Protein AF-A0A959QQR1-F1 (afdb_monomer_lite)

Secondary structure (DSSP, 8-state):
-----------------------EEEETTEEEEEEEE-TTT-PEEEEPPHHHHHHHHHHTT-SSPPTTEEEEESS-GGGT--SSGGGEEEEEHHHHHHHHHHHHHHHHHGGGS---------SSSS--PEEPTTS-EEEE-TTS-EEEEP-

Sequence (151 aa):
MNKSFFFLLLPLVFLLAQANAQSTYSVGDTEYLFGDTYESTGLPKVKRSSANRQTFLESLGLDRVPDGYEVDHITPLFQGGTDSPWNMQLLTKEQHAQKTARERSSSRSFSSSSPIMPSYPSTSSTRIYQTGPRGGQYYINASGNKVYSRK

pLDDT: mean 74.68, std 20.58, range [35.72, 98.38]

Structure (mmCIF, N/CA/C/O backbone):
data_AF-A0A959QQR1-F1
#
_entry.id   AF-A0A959QQR1-F1
#
loop_
_atom_site.group_PDB
_atom_site.id
_atom_site.type_symbol
_atom_site.label_atom_id
_atom_site.label_alt_id
_atom_site.label_comp_id
_atom_site.label_asym_id
_atom_site.label_entity_id
_atom_site.label_seq_id
_atom_site.pdbx_PDB_ins_code
_atom_site.Cartn_x
_atom_site.Cartn_y
_atom_site.Cartn_z
_atom_site.occupancy
_atom_site.B_iso_or_equiv
_atom_site.auth_seq_id
_atom_site.auth_comp_id
_atom_site.auth_asym_id
_atom_site.auth_atom_id
_atom_site.pdbx_PDB_model_num
ATOM 1 N N . MET A 1 1 ? 23.998 -68.617 24.357 1.00 50.22 1 MET A N 1
ATOM 2 C CA . MET A 1 1 ? 25.195 -67.751 24.455 1.00 50.22 1 MET A CA 1
ATOM 3 C C . MET A 1 1 ? 25.828 -67.706 23.083 1.00 50.22 1 MET A C 1
ATOM 5 O O . MET A 1 1 ? 26.510 -68.641 22.695 1.00 50.22 1 MET A O 1
ATOM 9 N N . ASN A 1 2 ? 25.539 -66.649 22.335 1.00 43.12 2 ASN A N 1
ATOM 10 C CA . ASN A 1 2 ? 26.057 -66.418 20.997 1.00 43.12 2 ASN A CA 1
ATOM 11 C C . ASN A 1 2 ? 25.951 -64.908 20.794 1.00 43.12 2 ASN A C 1
ATOM 13 O O . ASN A 1 2 ? 24.866 -64.355 20.649 1.00 43.12 2 ASN A O 1
ATOM 17 N N . LYS A 1 3 ? 27.098 -64.248 20.948 1.00 48.81 3 LYS A N 1
ATOM 18 C CA . LYS A 1 3 ? 27.268 -62.813 20.762 1.00 48.81 3 LYS A CA 1
ATOM 19 C C . LYS A 1 3 ? 27.363 -62.553 19.262 1.00 48.81 3 LYS A C 1
ATOM 21 O O . LYS A 1 3 ? 28.233 -63.130 18.616 1.00 48.81 3 LYS A O 1
ATOM 26 N N . SER A 1 4 ? 26.548 -61.644 18.746 1.00 52.31 4 SER A N 1
ATOM 27 C CA . SER A 1 4 ? 26.774 -61.037 17.436 1.00 52.31 4 SER A CA 1
ATOM 28 C C . SER A 1 4 ? 26.773 -59.525 17.611 1.00 52.31 4 SER A C 1
ATOM 30 O O . SER A 1 4 ? 25.738 -58.902 17.822 1.00 52.31 4 SER A O 1
ATOM 32 N N . PHE A 1 5 ? 27.981 -58.966 17.590 1.00 52.75 5 PHE A N 1
ATOM 33 C CA . PHE A 1 5 ? 28.244 -57.550 17.370 1.00 52.75 5 PHE A CA 1
ATOM 34 C C . PHE A 1 5 ? 27.702 -57.166 15.988 1.00 52.75 5 PHE A C 1
ATOM 36 O O . PHE A 1 5 ? 28.112 -57.773 15.000 1.00 52.75 5 PHE A O 1
ATOM 43 N N . PHE A 1 6 ? 26.832 -56.158 15.909 1.00 51.16 6 PHE A N 1
ATOM 44 C CA . PHE A 1 6 ? 26.500 -55.504 14.644 1.00 51.16 6 PHE A CA 1
ATOM 45 C C . PHE A 1 6 ? 27.048 -54.076 14.659 1.00 51.16 6 PHE A C 1
ATOM 47 O O . PHE A 1 6 ? 26.773 -53.291 15.566 1.00 51.16 6 PHE A O 1
ATOM 54 N N . PHE A 1 7 ? 27.900 -53.805 13.676 1.00 48.62 7 PHE A N 1
ATOM 55 C CA . PHE A 1 7 ? 28.617 -52.558 13.452 1.00 48.62 7 PHE A CA 1
ATOM 56 C C . PHE A 1 7 ? 27.677 -51.419 13.017 1.00 48.62 7 PHE A C 1
ATOM 58 O O . PHE A 1 7 ? 26.716 -51.632 12.282 1.00 48.62 7 PHE A O 1
ATOM 65 N N . LEU A 1 8 ? 28.035 -50.208 13.453 1.00 54.00 8 LEU A N 1
ATOM 66 C CA . LEU A 1 8 ? 27.643 -48.895 12.927 1.00 54.00 8 LEU A CA 1
ATOM 67 C C . LEU A 1 8 ? 27.523 -48.854 11.395 1.00 54.00 8 LEU A C 1
ATOM 69 O O . LEU A 1 8 ? 28.479 -49.228 10.724 1.00 54.00 8 LEU A O 1
ATOM 73 N N . LEU A 1 9 ? 26.426 -48.275 10.884 1.00 48.28 9 LEU A N 1
ATOM 74 C CA . LEU A 1 9 ? 26.382 -47.367 9.721 1.00 48.28 9 LEU A CA 1
ATOM 75 C C . LEU A 1 9 ? 24.924 -47.007 9.378 1.00 48.28 9 LEU A C 1
ATOM 77 O O . LEU A 1 9 ? 24.214 -47.790 8.756 1.00 48.28 9 LEU A O 1
ATOM 81 N N . LEU A 1 10 ? 24.504 -45.779 9.684 1.00 52.06 10 LEU A N 1
ATOM 82 C CA . LEU A 1 10 ? 23.673 -45.052 8.726 1.00 52.06 10 LEU A CA 1
ATOM 83 C C . LEU A 1 10 ? 24.125 -43.584 8.697 1.00 52.06 10 LEU A C 1
ATOM 85 O O . LEU A 1 10 ? 23.910 -42.857 9.670 1.00 52.06 10 LEU A O 1
ATOM 89 N N . PRO A 1 11 ? 24.811 -43.151 7.629 1.00 52.75 11 PRO A N 1
ATOM 90 C CA . PRO A 1 11 ? 25.180 -41.763 7.451 1.00 52.75 11 PRO A CA 1
ATOM 91 C C . PRO A 1 11 ? 23.951 -40.957 7.008 1.00 52.75 11 PRO A C 1
ATOM 93 O O . PRO A 1 11 ? 23.152 -41.410 6.194 1.00 52.75 11 PRO A O 1
ATOM 96 N N . LEU A 1 12 ? 23.857 -39.726 7.508 1.00 53.62 12 LEU A N 1
ATOM 97 C CA . LEU A 1 12 ? 23.588 -38.556 6.672 1.00 53.62 12 LEU A CA 1
ATOM 98 C C . LEU A 1 12 ? 22.362 -38.635 5.728 1.00 53.62 12 LEU A C 1
ATOM 100 O O . LEU A 1 12 ? 22.509 -38.564 4.511 1.00 53.62 12 LEU A O 1
ATOM 104 N N . VAL A 1 13 ? 21.141 -38.648 6.269 1.00 54.16 13 VAL A N 1
ATOM 105 C CA . VAL A 1 13 ? 19.961 -38.156 5.523 1.00 54.16 13 VAL A CA 1
ATOM 106 C C . VAL A 1 13 ? 19.772 -36.680 5.867 1.00 54.16 13 VAL A C 1
ATOM 108 O O . VAL A 1 13 ? 18.847 -36.281 6.565 1.00 54.16 13 VAL A O 1
ATOM 111 N N . PHE A 1 14 ? 20.729 -35.863 5.434 1.00 55.22 14 PHE A N 1
ATOM 112 C CA . PHE A 1 14 ? 20.656 -34.406 5.511 1.00 55.22 14 PHE A CA 1
ATOM 113 C C . PHE A 1 14 ? 20.914 -33.853 4.116 1.00 55.22 14 PHE A C 1
ATOM 115 O O . PHE A 1 14 ? 21.947 -33.251 3.870 1.00 55.22 14 PHE A O 1
ATOM 122 N N . LEU A 1 15 ? 20.027 -34.124 3.160 1.00 54.03 15 LEU A N 1
ATOM 123 C CA . LEU A 1 15 ? 20.013 -33.406 1.889 1.00 54.03 15 LEU A CA 1
ATOM 124 C C . LEU A 1 15 ? 18.653 -33.587 1.208 1.00 54.03 15 LEU A C 1
ATOM 126 O O . LEU A 1 15 ? 18.129 -34.695 1.178 1.00 54.03 15 LEU A O 1
ATOM 130 N N . LEU A 1 16 ? 18.164 -32.496 0.606 1.00 51.66 16 LEU A N 1
ATOM 131 C CA . LEU A 1 16 ? 16.982 -32.372 -0.267 1.00 51.66 16 LEU A CA 1
ATOM 132 C C . LEU A 1 16 ? 15.683 -31.858 0.378 1.00 51.66 16 LEU A C 1
ATOM 134 O O . LEU A 1 16 ? 14.590 -32.252 -0.010 1.00 51.66 16 LEU A O 1
ATOM 138 N N . ALA A 1 17 ? 15.779 -30.837 1.231 1.00 54.00 17 ALA A N 1
ATOM 139 C CA . ALA A 1 17 ? 14.795 -29.756 1.163 1.00 54.00 17 ALA A CA 1
ATOM 140 C C . ALA A 1 17 ? 15.277 -28.749 0.103 1.00 54.00 17 ALA A C 1
ATOM 142 O O . ALA A 1 17 ? 15.862 -27.720 0.434 1.00 54.00 17 ALA A O 1
ATOM 143 N N . GLN A 1 18 ? 15.119 -29.069 -1.187 1.00 53.06 18 GLN A N 1
ATOM 144 C CA . GLN A 1 18 ? 15.283 -28.045 -2.220 1.00 53.06 18 GLN A CA 1
ATOM 145 C C . GLN A 1 18 ? 14.086 -27.098 -2.126 1.00 53.06 18 GLN A C 1
ATOM 147 O O . GLN A 1 18 ? 13.000 -27.383 -2.630 1.00 53.06 18 GLN A O 1
ATOM 152 N N . ALA A 1 19 ? 14.273 -25.986 -1.418 1.00 55.09 19 ALA A N 1
ATOM 153 C CA . ALA A 1 19 ? 13.347 -24.871 -1.457 1.00 55.09 19 ALA A CA 1
ATOM 154 C C . ALA A 1 19 ? 13.362 -24.300 -2.882 1.00 55.09 19 ALA A C 1
ATOM 156 O O . ALA A 1 19 ? 14.345 -23.696 -3.307 1.00 55.09 19 ALA A O 1
ATOM 157 N N . ASN A 1 20 ? 12.275 -24.508 -3.625 1.00 55.66 20 ASN A N 1
ATOM 158 C CA . ASN A 1 20 ? 12.021 -23.801 -4.875 1.00 55.66 20 ASN A CA 1
ATOM 159 C C . ASN A 1 20 ? 11.747 -22.329 -4.538 1.00 55.66 20 ASN A C 1
ATOM 161 O O . ASN A 1 20 ? 10.599 -21.922 -4.371 1.00 55.66 20 ASN A O 1
ATOM 165 N N . ALA A 1 21 ? 12.803 -21.537 -4.358 1.00 62.78 21 ALA A N 1
ATOM 166 C CA . ALA A 1 21 ? 12.670 -20.096 -4.239 1.00 62.78 21 ALA A CA 1
ATOM 167 C C . ALA A 1 21 ? 12.272 -19.544 -5.614 1.00 62.78 21 ALA A C 1
ATOM 169 O O . ALA A 1 21 ? 13.038 -19.659 -6.572 1.00 62.78 21 ALA A O 1
ATOM 170 N N . GLN A 1 22 ? 11.068 -18.971 -5.723 1.00 67.06 22 GLN A N 1
ATOM 171 C CA . GLN A 1 22 ? 10.687 -18.206 -6.911 1.00 67.06 22 GLN A CA 1
ATOM 172 C C . GLN A 1 22 ? 11.711 -17.081 -7.117 1.00 67.06 22 GLN A C 1
ATOM 174 O O . GLN A 1 22 ? 12.044 -16.364 -6.169 1.00 67.06 22 GLN A O 1
ATOM 179 N N . SER A 1 23 ? 12.233 -16.944 -8.337 1.00 84.38 23 SER A N 1
ATOM 180 C CA . SER A 1 23 ? 13.173 -15.875 -8.671 1.00 84.38 23 SER A CA 1
ATOM 181 C C . SER A 1 23 ? 12.473 -14.517 -8.629 1.00 84.38 23 SER A C 1
ATOM 183 O O . SER A 1 23 ? 11.294 -14.395 -8.962 1.00 84.38 23 SER A O 1
ATOM 185 N N . THR A 1 24 ? 13.195 -13.482 -8.205 1.00 86.62 24 THR A N 1
ATOM 186 C CA . THR A 1 24 ? 12.659 -12.124 -8.064 1.00 86.62 24 THR A CA 1
ATOM 187 C C . THR A 1 24 ? 13.569 -11.087 -8.708 1.00 86.62 24 THR A C 1
ATOM 189 O O . THR A 1 24 ? 14.737 -11.351 -8.996 1.00 86.62 24 THR A O 1
ATOM 192 N N . TYR A 1 25 ? 13.025 -9.899 -8.965 1.00 83.12 25 TYR A N 1
ATOM 193 C CA . TYR A 1 25 ? 13.789 -8.733 -9.404 1.00 83.12 25 TYR A CA 1
ATOM 194 C C . TYR A 1 25 ? 13.208 -7.453 -8.801 1.00 83.12 25 TYR A C 1
ATOM 196 O O . TYR A 1 25 ? 12.011 -7.381 -8.528 1.00 83.12 25 TYR A O 1
ATOM 204 N N . SER A 1 26 ? 14.040 -6.428 -8.622 1.00 82.88 26 SER A N 1
ATOM 205 C CA . SER A 1 26 ? 13.617 -5.160 -8.018 1.00 82.88 26 SER A CA 1
ATOM 206 C C . SER A 1 26 ? 13.569 -4.027 -9.038 1.00 82.88 26 SER A C 1
ATOM 208 O O . SER A 1 26 ? 14.462 -3.886 -9.878 1.00 82.88 26 SER A O 1
ATOM 210 N N . VAL A 1 27 ? 12.541 -3.184 -8.937 1.00 79.44 27 VAL A N 1
ATOM 211 C CA . VAL A 1 27 ? 12.439 -1.900 -9.643 1.00 79.44 27 VAL A CA 1
ATOM 212 C C . VAL A 1 27 ? 12.120 -0.829 -8.605 1.00 79.44 27 VAL A C 1
ATOM 214 O O . VAL A 1 27 ? 11.019 -0.799 -8.057 1.00 79.44 27 VAL A O 1
ATOM 217 N N . GLY A 1 28 ? 13.096 0.036 -8.316 1.00 85.94 28 GLY A N 1
ATOM 218 C CA . GLY A 1 28 ? 13.009 0.947 -7.172 1.00 85.94 28 GLY A CA 1
ATOM 219 C C . GLY A 1 28 ? 12.873 0.161 -5.866 1.00 85.94 28 GLY A C 1
ATOM 220 O O . GLY A 1 28 ? 13.602 -0.807 -5.656 1.00 85.94 28 GLY A O 1
ATOM 221 N N . ASP A 1 29 ? 11.897 0.540 -5.045 1.00 80.38 29 ASP A N 1
ATOM 222 C CA . ASP A 1 29 ? 11.639 -0.069 -3.731 1.00 80.38 29 ASP A CA 1
ATOM 223 C C . ASP A 1 29 ? 10.716 -1.299 -3.793 1.00 80.38 29 ASP A C 1
ATOM 225 O O . ASP A 1 29 ? 10.340 -1.849 -2.759 1.00 80.38 29 ASP A O 1
ATOM 229 N N . THR A 1 30 ? 10.288 -1.710 -4.992 1.00 86.81 30 THR A N 1
ATOM 230 C CA . THR A 1 30 ? 9.340 -2.818 -5.178 1.00 86.81 30 THR A CA 1
ATOM 231 C C . THR A 1 30 ? 10.036 -4.041 -5.758 1.00 86.81 30 THR A C 1
ATOM 233 O O . THR A 1 30 ? 10.706 -3.961 -6.792 1.00 86.81 30 THR A O 1
ATOM 236 N N . GLU A 1 31 ? 9.844 -5.181 -5.101 1.00 89.12 31 GLU A N 1
ATOM 237 C CA . GLU A 1 31 ? 10.304 -6.492 -5.552 1.00 89.12 31 GLU A CA 1
ATOM 238 C C . GLU A 1 31 ? 9.169 -7.222 -6.285 1.00 89.12 31 GLU A C 1
ATOM 240 O O . GLU A 1 31 ? 8.022 -7.232 -5.840 1.00 89.12 31 GLU A O 1
ATOM 245 N N . TYR A 1 32 ? 9.483 -7.852 -7.411 1.00 89.00 32 TYR A N 1
ATOM 246 C CA . TYR A 1 32 ? 8.536 -8.556 -8.270 1.00 89.00 32 TYR A CA 1
ATOM 247 C C . TYR A 1 32 ? 8.911 -10.029 -8.384 1.00 89.00 32 TYR A C 1
ATOM 249 O O . TYR A 1 32 ? 10.093 -10.377 -8.411 1.00 89.00 32 TYR A O 1
ATOM 257 N N . LEU A 1 33 ? 7.901 -10.889 -8.481 1.00 84.81 33 LEU A N 1
ATOM 258 C CA . LEU A 1 33 ? 8.047 -12.312 -8.767 1.00 84.81 33 LEU A CA 1
ATOM 259 C C . LEU A 1 33 ? 8.300 -12.484 -10.271 1.00 84.81 33 LEU A C 1
ATOM 261 O O . LEU A 1 33 ? 7.497 -12.060 -11.104 1.00 84.81 33 LEU A O 1
ATOM 265 N N . PHE A 1 34 ? 9.440 -13.064 -10.635 1.00 81.81 34 PHE A N 1
ATOM 266 C CA . PHE A 1 34 ? 9.828 -13.230 -12.030 1.00 81.81 34 PHE A CA 1
ATOM 267 C C . PHE A 1 34 ? 8.909 -14.238 -12.730 1.00 81.81 34 PHE A C 1
ATOM 269 O O . PHE A 1 34 ? 8.778 -15.375 -12.288 1.00 81.81 34 PHE A O 1
ATOM 276 N N . GLY A 1 35 ? 8.303 -13.826 -13.846 1.00 81.38 35 GLY A N 1
ATOM 277 C CA . GLY A 1 35 ? 7.408 -14.672 -14.642 1.00 81.38 35 GLY A CA 1
ATOM 278 C C . GLY A 1 35 ? 5.970 -14.774 -14.123 1.00 81.38 35 GLY A C 1
ATOM 279 O O . GLY A 1 35 ? 5.135 -15.331 -14.830 1.00 81.38 35 GLY A O 1
ATOM 280 N N . ASP A 1 36 ? 5.662 -14.197 -12.957 1.00 81.12 36 ASP A N 1
ATOM 281 C CA . ASP A 1 36 ? 4.310 -14.176 -12.394 1.00 81.12 36 ASP A CA 1
ATOM 282 C C . ASP A 1 36 ? 3.605 -12.846 -12.703 1.00 81.12 36 ASP A C 1
ATOM 284 O O . ASP A 1 36 ? 4.169 -11.762 -12.526 1.00 81.12 36 ASP A O 1
ATOM 288 N N . THR A 1 37 ? 2.330 -12.913 -13.089 1.00 85.62 37 THR A N 1
ATOM 289 C CA . THR A 1 37 ? 1.488 -11.739 -13.370 1.00 85.62 37 THR A CA 1
ATOM 290 C C . THR A 1 37 ? 0.124 -11.831 -12.689 1.00 85.62 37 THR A C 1
ATOM 292 O O . THR A 1 37 ? -0.336 -12.912 -12.327 1.00 85.62 37 THR A O 1
ATOM 295 N N . TYR A 1 38 ? -0.553 -10.697 -12.506 1.00 80.31 38 TYR A N 1
ATOM 296 C CA . TYR A 1 38 ? -1.953 -10.673 -12.082 1.00 80.31 38 TYR A CA 1
ATOM 297 C C . TYR A 1 38 ? -2.877 -10.975 -13.265 1.00 80.31 38 TYR A C 1
ATOM 299 O O . TYR A 1 38 ? -2.918 -10.196 -14.212 1.00 80.31 38 TYR A O 1
ATOM 307 N N . GLU A 1 39 ? -3.693 -12.027 -13.173 1.00 82.69 39 GLU A N 1
ATOM 308 C CA . GLU A 1 39 ? -4.665 -12.406 -14.219 1.00 82.69 39 GLU A CA 1
ATOM 309 C C . GLU A 1 39 ? -5.576 -11.248 -14.657 1.00 82.69 39 GLU A C 1
ATOM 311 O O . GLU A 1 39 ? -5.937 -11.122 -15.821 1.00 82.69 39 GLU A O 1
ATOM 316 N N . SER A 1 40 ? -5.933 -10.362 -13.723 1.00 76.19 40 SER A N 1
ATOM 317 C CA . SER A 1 40 ? -6.843 -9.245 -13.983 1.00 76.19 40 SER A CA 1
ATOM 318 C C . SER A 1 40 ? -6.252 -8.125 -14.839 1.00 76.19 40 SER A C 1
ATOM 320 O O . SER A 1 40 ? -7.007 -7.377 -15.448 1.00 76.19 40 SER A O 1
ATOM 322 N N . THR A 1 41 ? -4.931 -7.934 -14.820 1.00 76.50 41 THR A N 1
ATOM 323 C CA . THR A 1 41 ? -4.281 -6.753 -15.426 1.00 76.50 41 THR A CA 1
ATOM 324 C C . THR A 1 41 ? -3.069 -7.086 -16.289 1.00 76.50 41 THR A C 1
ATOM 326 O O . THR A 1 41 ? -2.573 -6.211 -16.994 1.00 76.50 41 THR A O 1
ATOM 329 N N . GLY A 1 42 ? -2.561 -8.319 -16.231 1.00 78.75 42 GLY A N 1
ATOM 330 C CA . GLY A 1 42 ? -1.314 -8.732 -16.876 1.00 78.75 42 GLY A CA 1
ATOM 331 C C . GLY A 1 42 ? -0.058 -8.088 -16.281 1.00 78.75 42 GLY A C 1
ATOM 332 O O . GLY A 1 42 ? 1.035 -8.290 -16.802 1.00 78.75 42 GLY A O 1
ATOM 333 N N . LEU A 1 43 ? -0.182 -7.300 -15.206 1.00 80.25 43 LEU A N 1
ATOM 334 C CA . LEU A 1 43 ? 0.958 -6.636 -14.576 1.00 80.25 43 LEU A CA 1
ATOM 335 C C . LEU A 1 43 ? 1.803 -7.633 -13.765 1.00 80.25 43 LEU A C 1
ATOM 337 O O . LEU A 1 43 ? 1.229 -8.560 -13.183 1.00 80.25 43 LEU A O 1
ATOM 341 N N . PRO A 1 44 ? 3.135 -7.437 -13.673 1.00 82.94 44 PRO A N 1
ATOM 342 C CA . PRO A 1 44 ? 4.007 -8.280 -12.861 1.00 82.94 44 PRO A CA 1
ATOM 343 C C . PRO A 1 44 ? 3.546 -8.350 -11.406 1.00 82.94 44 PRO A C 1
ATOM 345 O O . PRO A 1 44 ? 3.170 -7.342 -10.800 1.00 82.94 44 PRO A O 1
ATOM 348 N N . LYS A 1 45 ? 3.586 -9.549 -10.830 1.00 88.81 45 LYS A N 1
ATOM 349 C CA . LYS A 1 45 ? 3.133 -9.773 -9.464 1.00 88.81 45 LYS A CA 1
ATOM 350 C C . LYS A 1 45 ? 4.173 -9.261 -8.476 1.00 88.81 45 LYS A C 1
ATOM 352 O O . LYS A 1 45 ? 5.340 -9.637 -8.519 1.00 88.81 45 LYS A O 1
ATOM 357 N N . VAL A 1 46 ? 3.731 -8.404 -7.568 1.00 93.06 46 VAL A N 1
ATOM 358 C CA . VAL A 1 46 ? 4.587 -7.806 -6.541 1.00 93.06 46 VAL A CA 1
ATOM 359 C C . VAL A 1 46 ? 4.774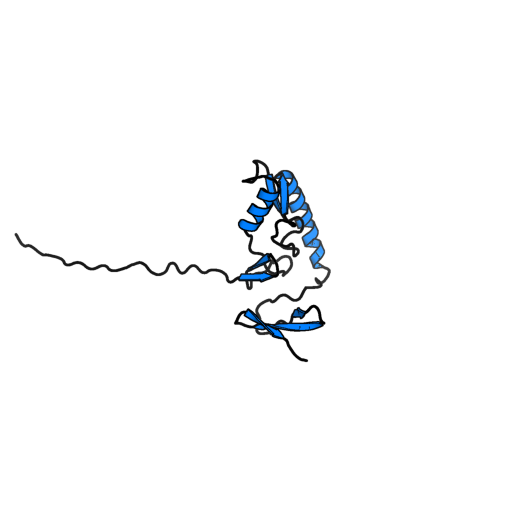 -8.790 -5.385 1.00 93.06 46 VAL A C 1
ATOM 361 O O . VAL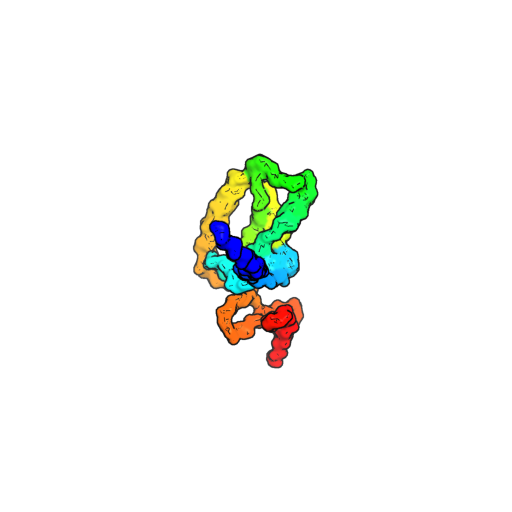 A 1 46 ? 3.800 -9.365 -4.888 1.00 93.06 46 VAL A O 1
ATOM 364 N N . LYS A 1 47 ? 6.017 -8.968 -4.934 1.00 94.56 47 LYS A N 1
ATOM 365 C CA . LYS A 1 47 ? 6.346 -9.682 -3.700 1.00 94.56 47 LYS A CA 1
ATOM 366 C C . LYS A 1 47 ? 6.210 -8.719 -2.525 1.00 94.56 47 LYS A C 1
ATOM 368 O O . LYS A 1 47 ? 6.854 -7.679 -2.491 1.00 94.56 47 LYS A O 1
ATOM 373 N N . ARG A 1 48 ? 5.367 -9.083 -1.557 1.00 95.88 48 ARG A N 1
ATOM 374 C CA . ARG A 1 48 ? 5.138 -8.272 -0.355 1.00 95.88 48 ARG A CA 1
ATOM 375 C C . ARG A 1 48 ? 6.325 -8.353 0.600 1.00 95.88 48 ARG A C 1
ATOM 377 O O . ARG A 1 48 ? 6.785 -9.447 0.927 1.00 95.88 48 ARG A O 1
ATOM 384 N N . SER A 1 49 ? 6.748 -7.203 1.099 1.00 96.00 49 SER A N 1
ATOM 385 C CA . SER A 1 49 ? 7.855 -7.027 2.025 1.00 96.00 49 SER A CA 1
ATOM 386 C C . SER A 1 49 ? 7.344 -6.776 3.441 1.00 96.00 49 SER A C 1
ATOM 388 O O . SER A 1 49 ? 6.704 -5.763 3.737 1.00 96.00 49 SER A O 1
ATOM 390 N N . SER A 1 50 ? 7.670 -7.687 4.362 1.00 96.25 50 SER A N 1
ATOM 391 C CA . SER A 1 50 ? 7.425 -7.470 5.792 1.00 96.25 50 SER A CA 1
ATOM 392 C C . SER A 1 50 ? 8.221 -6.282 6.336 1.00 96.25 50 SER A C 1
ATOM 394 O O . SER A 1 50 ? 7.744 -5.623 7.254 1.00 96.25 50 SER A O 1
ATOM 396 N N . ALA A 1 51 ? 9.386 -5.981 5.750 1.00 96.31 51 ALA A N 1
ATOM 397 C CA . ALA A 1 51 ? 10.204 -4.831 6.121 1.00 96.31 51 ALA A CA 1
ATOM 398 C C . ALA A 1 51 ? 9.512 -3.510 5.758 1.00 96.31 51 ALA A C 1
ATOM 400 O O . ALA A 1 51 ? 9.383 -2.647 6.616 1.00 96.31 51 ALA A O 1
ATOM 401 N N . ASN A 1 52 ? 8.959 -3.384 4.545 1.00 96.44 52 ASN A N 1
ATOM 402 C CA . ASN A 1 52 ? 8.244 -2.165 4.137 1.00 96.44 52 ASN A CA 1
ATOM 403 C C . ASN A 1 52 ? 6.978 -1.954 4.975 1.00 96.44 52 ASN A C 1
ATOM 405 O O . ASN A 1 52 ? 6.689 -0.835 5.397 1.00 96.44 52 ASN A O 1
ATOM 409 N N . ARG A 1 53 ? 6.264 -3.042 5.295 1.00 97.69 53 ARG A N 1
ATOM 410 C CA . ARG A 1 53 ? 5.148 -2.997 6.247 1.00 97.69 53 ARG A CA 1
ATOM 411 C C . ARG A 1 53 ? 5.599 -2.530 7.632 1.00 97.69 53 ARG A C 1
ATOM 413 O O . ARG A 1 53 ? 4.892 -1.743 8.251 1.00 97.69 53 ARG A O 1
ATOM 420 N N . GLN A 1 54 ? 6.740 -3.010 8.122 1.00 97.94 54 GLN A N 1
ATOM 421 C CA . GLN A 1 54 ? 7.266 -2.608 9.425 1.00 97.94 54 GLN A CA 1
ATOM 422 C C . GLN A 1 54 ? 7.667 -1.129 9.434 1.00 97.94 54 GLN A C 1
ATOM 424 O O . GLN A 1 54 ? 7.235 -0.398 10.315 1.00 97.94 54 GLN A O 1
ATOM 429 N N . THR A 1 55 ? 8.383 -0.659 8.411 1.00 97.75 55 THR A N 1
ATOM 430 C CA . THR A 1 55 ? 8.744 0.758 8.257 1.00 97.75 55 THR A CA 1
ATOM 431 C C . THR A 1 55 ? 7.511 1.663 8.198 1.00 97.75 55 THR A C 1
ATOM 433 O O . THR A 1 55 ? 7.512 2.747 8.779 1.00 97.75 55 THR A O 1
ATOM 436 N N . PHE A 1 56 ? 6.430 1.225 7.541 1.00 97.88 56 PHE A N 1
ATOM 437 C CA . PHE A 1 56 ? 5.156 1.948 7.567 1.00 97.88 56 PHE A CA 1
ATOM 438 C C . PHE A 1 56 ? 4.582 2.056 8.989 1.00 97.88 56 PHE A C 1
ATOM 440 O O . PHE A 1 56 ? 4.198 3.147 9.405 1.00 97.88 56 PHE A O 1
ATOM 447 N N . LEU A 1 57 ? 4.559 0.965 9.759 1.00 98.00 57 LEU A N 1
ATOM 448 C CA . LEU A 1 57 ? 4.067 0.982 11.143 1.00 98.00 57 LEU A CA 1
ATOM 449 C C . LEU A 1 57 ? 4.935 1.861 12.050 1.00 98.00 57 LEU A C 1
ATOM 451 O O . LEU A 1 57 ? 4.403 2.686 12.790 1.00 98.00 57 LEU A O 1
ATOM 455 N N . GLU A 1 58 ? 6.257 1.764 11.924 1.00 98.19 58 GLU A N 1
ATOM 456 C CA . GLU A 1 58 ? 7.210 2.597 12.664 1.00 98.19 58 GLU A CA 1
ATOM 457 C C . GLU A 1 58 ? 7.004 4.088 12.375 1.00 98.19 58 GLU A C 1
ATOM 459 O O . GLU A 1 58 ? 7.075 4.907 13.290 1.00 98.19 58 GLU A O 1
ATOM 464 N N . SER A 1 59 ? 6.657 4.446 11.131 1.00 97.19 59 SER A N 1
ATOM 465 C CA . SER A 1 59 ? 6.327 5.830 10.757 1.00 97.19 59 SER A CA 1
ATOM 466 C C . SER A 1 59 ? 5.085 6.379 11.475 1.00 97.19 59 SER A C 1
ATOM 468 O O . SER A 1 59 ? 4.946 7.592 11.625 1.00 97.19 59 SER A O 1
ATOM 470 N N . LEU A 1 60 ? 4.210 5.494 11.964 1.00 95.19 60 LEU A N 1
ATOM 471 C CA . LEU A 1 60 ? 3.042 5.821 12.787 1.00 95.19 60 LEU A CA 1
ATOM 472 C C . LEU A 1 60 ? 3.330 5.711 14.295 1.00 95.19 60 LEU A C 1
ATOM 474 O O . LEU A 1 60 ? 2.427 5.922 15.102 1.00 95.19 60 LEU A O 1
ATOM 478 N N . GLY A 1 61 ? 4.557 5.354 14.688 1.00 98.06 61 GLY A N 1
ATOM 479 C CA . GLY A 1 61 ? 4.908 5.053 16.077 1.00 98.06 61 GLY A CA 1
ATOM 480 C C . GLY A 1 61 ? 4.326 3.730 16.586 1.00 98.06 61 GLY A C 1
ATOM 481 O O . GLY A 1 61 ? 4.132 3.574 17.789 1.00 98.06 61 GLY A O 1
ATOM 482 N N . LEU A 1 62 ? 4.018 2.792 15.685 1.00 96.62 62 LEU A N 1
ATOM 483 C CA . LEU A 1 62 ? 3.432 1.492 15.999 1.00 96.62 62 LEU A CA 1
ATOM 484 C C . LEU A 1 62 ? 4.458 0.373 15.791 1.00 96.62 62 LEU A C 1
ATOM 486 O O . LEU A 1 62 ? 5.166 0.334 14.790 1.00 96.62 62 LEU A O 1
ATOM 490 N N . ASP A 1 63 ? 4.500 -0.582 16.713 1.00 96.94 63 ASP A N 1
ATOM 491 C CA . ASP A 1 63 ? 5.305 -1.804 16.602 1.00 96.94 63 ASP A CA 1
ATOM 492 C C . ASP A 1 63 ? 4.551 -2.932 15.878 1.00 96.94 63 ASP A C 1
ATOM 494 O O . ASP A 1 63 ? 5.156 -3.829 15.289 1.00 96.94 63 ASP A O 1
ATOM 498 N N . ARG A 1 64 ? 3.215 -2.876 15.896 1.00 97.06 64 ARG A N 1
ATOM 499 C CA . ARG A 1 64 ? 2.310 -3.825 15.247 1.00 97.06 64 ARG A CA 1
ATOM 500 C C . ARG A 1 64 ? 1.027 -3.150 14.776 1.00 97.06 64 ARG A C 1
ATOM 502 O O . ARG A 1 64 ? 0.683 -2.046 15.182 1.00 97.06 64 ARG A O 1
ATOM 509 N N . VAL A 1 65 ? 0.281 -3.860 13.936 1.00 97.81 65 VAL A N 1
ATOM 510 C CA . VAL A 1 65 ? -1.062 -3.437 13.522 1.00 97.81 65 VAL A CA 1
ATOM 511 C C . VAL A 1 65 ? -2.010 -3.528 14.726 1.00 97.81 65 VAL A C 1
ATOM 513 O O . VAL A 1 65 ? -2.074 -4.602 15.327 1.00 97.81 65 VAL A O 1
ATOM 516 N N . PRO A 1 66 ? -2.734 -2.453 15.086 1.00 97.75 66 PRO A N 1
ATOM 517 C CA . PRO A 1 66 ? -3.724 -2.492 16.157 1.00 97.75 66 PRO A CA 1
ATOM 518 C C . PRO A 1 66 ? -4.884 -3.445 15.849 1.00 97.75 66 PRO A C 1
ATOM 520 O O . PRO A 1 66 ? -5.244 -3.662 14.689 1.00 97.75 66 PRO A O 1
ATOM 523 N N . ASP A 1 67 ? -5.520 -3.975 16.892 1.00 97.94 67 ASP A N 1
ATOM 524 C CA . ASP A 1 67 ? -6.679 -4.851 16.729 1.00 97.94 67 ASP A CA 1
ATOM 525 C C . ASP A 1 67 ? -7.817 -4.130 15.993 1.00 97.94 67 ASP A C 1
ATOM 527 O O . ASP A 1 67 ? -8.153 -2.983 16.282 1.00 97.94 67 ASP A O 1
ATOM 531 N N . GLY A 1 68 ? -8.415 -4.812 15.014 1.00 97.50 68 GLY A N 1
ATOM 532 C CA . GLY A 1 68 ? -9.467 -4.243 14.163 1.00 97.50 68 GLY A CA 1
ATOM 533 C C . GLY A 1 68 ? -8.964 -3.454 12.949 1.00 97.50 68 GLY A C 1
ATOM 534 O O . GLY A 1 68 ? -9.791 -3.044 12.130 1.00 97.50 68 GLY A O 1
ATOM 535 N N . TYR A 1 69 ? -7.646 -3.308 12.785 1.00 98.38 69 TYR A N 1
ATOM 536 C CA . TYR A 1 69 ? -7.021 -2.638 11.645 1.00 98.38 69 TYR A CA 1
ATOM 537 C C . TYR A 1 69 ? -6.254 -3.603 10.738 1.00 98.38 69 TYR A C 1
ATOM 539 O O . TYR A 1 69 ? -5.892 -4.711 11.135 1.00 98.38 69 TYR A O 1
ATOM 547 N N . GLU A 1 70 ? -6.001 -3.159 9.509 1.00 98.00 70 GLU A N 1
ATOM 548 C CA . GLU A 1 70 ? -5.191 -3.828 8.496 1.00 98.00 70 GLU A CA 1
ATOM 549 C C . GLU A 1 70 ? -4.349 -2.795 7.734 1.00 98.00 70 GLU A C 1
ATOM 551 O O . GLU A 1 70 ? -4.760 -1.649 7.541 1.00 98.00 70 GLU A O 1
ATOM 556 N N . VAL A 1 71 ? -3.146 -3.203 7.317 1.00 97.88 71 VAL A N 1
ATOM 557 C CA . VAL A 1 71 ? -2.319 -2.408 6.398 1.00 97.88 71 VAL A CA 1
ATOM 558 C C . VAL A 1 71 ? -2.729 -2.762 4.983 1.00 97.88 71 VAL A C 1
ATOM 560 O O . VAL A 1 71 ? -2.735 -3.937 4.614 1.00 97.88 71 VAL A O 1
ATOM 563 N N . ASP A 1 72 ? -3.024 -1.742 4.195 1.00 97.62 72 ASP A N 1
ATOM 564 C CA . ASP A 1 72 ? -3.431 -1.870 2.807 1.00 97.62 72 ASP A CA 1
ATOM 565 C C . ASP A 1 72 ? -2.640 -0.917 1.920 1.00 97.62 72 ASP A C 1
ATOM 567 O O . ASP A 1 72 ? -2.049 0.047 2.404 1.00 97.62 72 ASP A O 1
ATOM 571 N N . HIS A 1 73 ? -2.642 -1.157 0.613 1.00 97.19 73 HIS A N 1
ATOM 572 C CA . HIS A 1 73 ? -2.000 -0.250 -0.334 1.00 97.19 73 HIS A CA 1
ATOM 573 C C . HIS A 1 73 ? -2.974 0.842 -0.792 1.00 97.19 73 HIS A C 1
ATOM 575 O O . HIS A 1 73 ? -4.134 0.553 -1.090 1.00 97.19 73 HIS A O 1
ATOM 581 N N . ILE A 1 74 ? -2.529 2.101 -0.867 1.00 92.00 74 ILE A N 1
ATOM 582 C CA . ILE A 1 74 ? -3.317 3.238 -1.379 1.00 92.00 74 ILE A CA 1
ATOM 583 C C . ILE A 1 74 ? -3.701 2.971 -2.831 1.00 92.00 74 ILE A C 1
ATOM 585 O O . ILE A 1 74 ? -4.886 2.870 -3.149 1.00 92.00 74 ILE A O 1
ATOM 589 N N . THR A 1 75 ? -2.694 2.769 -3.680 1.00 91.06 75 THR A N 1
ATOM 590 C CA . THR A 1 75 ? -2.864 2.214 -5.025 1.00 91.06 75 THR A CA 1
ATOM 591 C C . THR A 1 75 ? -2.673 0.699 -4.955 1.00 91.06 75 THR A C 1
ATOM 593 O O . THR A 1 75 ? -1.598 0.259 -4.534 1.00 91.06 75 THR A O 1
ATOM 596 N N . PRO A 1 76 ? -3.653 -0.123 -5.366 1.00 93.75 76 PRO A N 1
ATOM 597 C CA . PRO A 1 76 ? -3.536 -1.577 -5.305 1.00 93.75 76 PRO A CA 1
ATOM 598 C C . PRO A 1 76 ? -2.352 -2.114 -6.104 1.00 93.75 76 PRO A C 1
ATOM 600 O O . PRO A 1 76 ? -2.105 -1.692 -7.235 1.00 93.75 76 PRO A O 1
ATOM 603 N N . LEU A 1 77 ? -1.676 -3.131 -5.565 1.00 92.62 77 LEU A N 1
ATOM 604 C CA . LEU A 1 77 ? -0.533 -3.764 -6.236 1.00 92.62 77 LEU A CA 1
ATOM 605 C C . LEU A 1 77 ? -0.897 -4.316 -7.624 1.00 92.62 77 LEU A C 1
ATOM 607 O O . LEU A 1 77 ? -0.121 -4.196 -8.566 1.00 92.62 77 LEU A O 1
ATOM 611 N N . PHE A 1 78 ? -2.102 -4.877 -7.783 1.00 86.19 78 PHE A N 1
ATOM 612 C CA . PHE A 1 78 ? -2.554 -5.409 -9.073 1.00 86.19 78 PHE A CA 1
ATOM 613 C C . PHE A 1 78 ? -2.856 -4.323 -10.114 1.00 86.19 78 PHE A C 1
ATOM 615 O O . PHE A 1 78 ? -2.984 -4.643 -11.292 1.00 86.19 78 PHE A O 1
ATOM 622 N N . GLN A 1 79 ? -2.957 -3.057 -9.700 1.00 84.12 79 GLN A N 1
ATOM 623 C CA . GLN A 1 79 ? -3.105 -1.892 -10.578 1.00 84.12 79 GLN A CA 1
ATOM 624 C C . GLN A 1 79 ? -1.767 -1.168 -10.810 1.00 84.12 79 GLN A C 1
ATOM 626 O O . GLN A 1 79 ? -1.752 -0.082 -11.379 1.00 84.12 79 GLN A O 1
ATOM 631 N N . GLY A 1 80 ? -0.646 -1.761 -10.383 1.00 84.44 80 GLY A N 1
ATOM 632 C CA . GLY A 1 80 ? 0.690 -1.178 -10.533 1.00 84.44 80 GLY A CA 1
ATOM 633 C C . GLY A 1 80 ? 1.133 -0.307 -9.358 1.00 84.44 80 GLY A C 1
ATOM 634 O O . GLY A 1 80 ? 2.132 0.398 -9.476 1.00 84.44 80 GLY A O 1
ATOM 635 N N . GLY A 1 81 ? 0.420 -0.350 -8.229 1.00 89.81 81 GLY A N 1
ATOM 636 C CA . GLY A 1 81 ? 0.901 0.238 -6.984 1.00 89.81 81 GLY A CA 1
ATOM 637 C C . GLY A 1 81 ? 2.199 -0.418 -6.506 1.00 89.81 81 GLY A C 1
ATOM 638 O O . GLY A 1 81 ? 2.409 -1.618 -6.689 1.00 89.81 81 GLY A O 1
ATOM 639 N N . THR A 1 82 ? 3.065 0.373 -5.878 1.00 92.19 82 THR A N 1
ATOM 640 C CA . THR A 1 82 ? 4.334 -0.089 -5.304 1.00 92.19 82 THR A CA 1
ATOM 641 C C . THR A 1 82 ? 4.120 -0.724 -3.935 1.00 92.19 82 THR A C 1
ATOM 643 O O . THR A 1 82 ? 3.202 -0.356 -3.197 1.00 92.19 82 THR A O 1
ATOM 646 N N . ASP A 1 83 ? 4.996 -1.6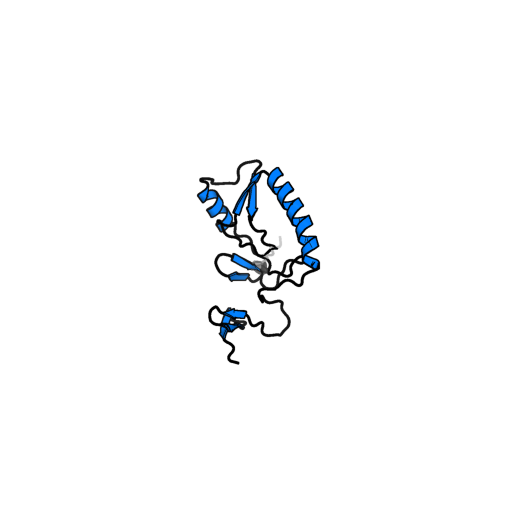49 -3.551 1.00 95.75 83 ASP A N 1
ATOM 647 C CA . ASP A 1 83 ? 5.024 -2.167 -2.181 1.00 95.75 83 ASP A CA 1
ATOM 648 C C . ASP A 1 83 ? 5.956 -1.323 -1.313 1.00 95.75 83 ASP A C 1
ATOM 650 O O . ASP A 1 83 ? 6.998 -1.787 -0.874 1.00 95.75 83 ASP A O 1
ATOM 654 N N . SER A 1 84 ? 5.612 -0.055 -1.103 1.00 94.38 84 SER A N 1
ATOM 655 C CA . SER A 1 84 ? 6.449 0.904 -0.373 1.00 94.38 84 SER A CA 1
ATOM 656 C C . SER A 1 84 ? 5.671 1.558 0.769 1.00 94.38 84 SER A C 1
ATOM 658 O O . SER A 1 84 ? 4.463 1.743 0.619 1.00 94.38 84 SER A O 1
ATOM 660 N N . PRO A 1 85 ? 6.328 1.990 1.868 1.00 94.88 85 P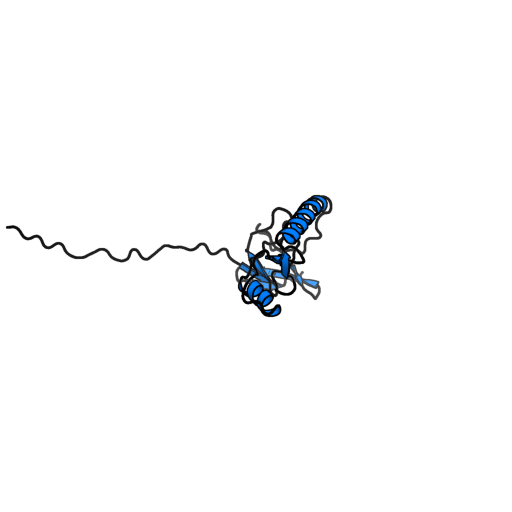RO A N 1
ATOM 661 C CA . PRO A 1 85 ? 5.635 2.594 3.011 1.00 94.88 85 PRO A CA 1
ATOM 662 C C . PRO A 1 85 ? 4.743 3.787 2.641 1.00 94.88 85 PRO A C 1
ATOM 664 O O . PRO A 1 85 ? 3.658 3.943 3.185 1.00 94.88 85 PRO A O 1
ATOM 667 N N . TRP A 1 86 ? 5.158 4.600 1.665 1.00 93.19 86 TRP A N 1
ATOM 668 C CA . TRP A 1 86 ? 4.391 5.759 1.190 1.00 93.19 86 TRP A CA 1
ATOM 669 C C . TRP A 1 86 ? 3.129 5.391 0.395 1.00 93.19 86 TRP A 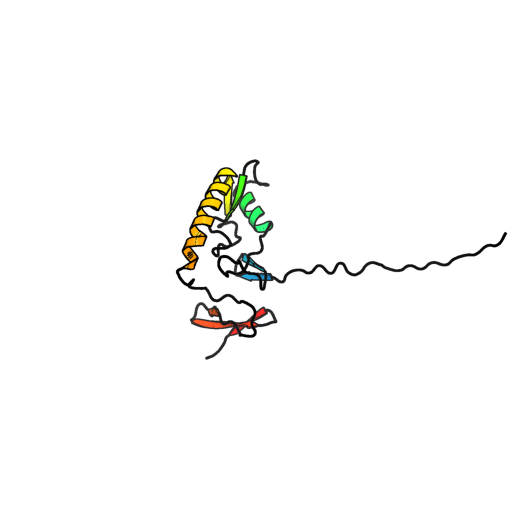C 1
ATOM 671 O O . TRP A 1 86 ? 2.235 6.220 0.258 1.00 93.19 86 TRP A O 1
ATOM 681 N N . ASN A 1 87 ? 3.050 4.166 -0.134 1.00 95.50 87 ASN A N 1
ATOM 682 C CA . ASN A 1 87 ? 1.854 3.625 -0.781 1.00 95.50 87 ASN A CA 1
ATOM 683 C C . ASN A 1 87 ? 1.069 2.715 0.176 1.00 95.50 87 ASN A C 1
ATOM 685 O O . ASN A 1 87 ? 0.185 1.996 -0.274 1.00 95.50 87 ASN A O 1
ATOM 689 N N . MET A 1 88 ? 1.380 2.705 1.474 1.00 97.44 88 MET A N 1
ATOM 690 C CA . MET A 1 88 ? 0.629 1.968 2.487 1.00 97.44 88 MET A CA 1
ATOM 691 C C . MET A 1 88 ? -0.281 2.908 3.282 1.00 97.44 88 MET A C 1
ATOM 693 O O . MET A 1 88 ? -0.018 4.099 3.431 1.00 97.44 88 MET A O 1
ATOM 697 N N . GLN A 1 89 ? -1.375 2.359 3.788 1.00 98.12 89 GLN A N 1
ATOM 698 C CA . GLN A 1 89 ? -2.330 3.028 4.660 1.00 98.12 89 GLN A CA 1
ATOM 699 C C . GLN A 1 89 ? -2.844 2.045 5.710 1.00 98.12 89 GLN A C 1
ATOM 701 O O . GLN A 1 89 ? -2.923 0.840 5.467 1.00 98.12 89 GLN A O 1
ATOM 706 N N . LEU A 1 90 ? -3.209 2.567 6.879 1.00 98.00 90 LEU A N 1
ATOM 707 C CA . LEU A 1 90 ? -3.817 1.797 7.955 1.00 98.00 90 LEU A CA 1
ATOM 708 C C . LEU A 1 90 ? -5.329 2.023 7.906 1.00 98.00 90 LEU A C 1
ATOM 710 O O . LEU A 1 90 ? -5.788 3.156 8.039 1.00 98.00 90 LEU A O 1
ATOM 714 N N . LEU A 1 91 ? -6.094 0.956 7.707 1.00 96.44 91 LEU A N 1
ATOM 715 C CA . LEU A 1 91 ? -7.553 0.994 7.602 1.00 96.44 91 LEU A CA 1
ATOM 716 C C . LEU A 1 91 ? -8.178 0.110 8.670 1.00 96.44 91 LEU A C 1
ATOM 718 O O . LEU A 1 91 ? -7.584 -0.888 9.070 1.00 96.44 91 LEU A O 1
ATOM 722 N N . THR A 1 92 ? -9.399 0.422 9.101 1.00 97.00 92 THR A N 1
ATOM 723 C CA . THR A 1 92 ? -10.202 -0.584 9.806 1.00 97.00 92 THR A CA 1
ATOM 724 C C . THR A 1 92 ? -10.549 -1.720 8.844 1.00 97.00 92 THR A C 1
ATOM 726 O O . THR A 1 92 ? -10.647 -1.518 7.630 1.00 97.00 92 THR A O 1
ATOM 729 N N . LYS A 1 93 ? -10.807 -2.919 9.371 1.00 97.44 93 LYS A N 1
ATOM 730 C CA . LYS A 1 93 ? -11.265 -4.062 8.558 1.00 97.44 93 LYS A CA 1
ATOM 731 C C . LYS A 1 93 ? -12.501 -3.734 7.714 1.00 97.44 93 LYS A C 1
ATOM 733 O O . LYS A 1 93 ? -12.621 -4.176 6.575 1.00 97.44 93 LYS A O 1
ATOM 738 N N . GLU A 1 94 ? -13.411 -2.923 8.250 1.00 96.44 94 GLU A N 1
ATOM 739 C CA . GLU A 1 94 ? -14.597 -2.474 7.519 1.00 96.44 94 GLU A CA 1
ATOM 740 C C . GLU A 1 94 ? -14.231 -1.553 6.345 1.00 96.44 94 GLU A C 1
ATOM 742 O O . GLU A 1 94 ? -14.690 -1.767 5.221 1.00 96.44 94 GLU A O 1
ATOM 747 N N . GLN A 1 95 ? -13.362 -0.564 6.571 1.00 96.25 95 GLN A N 1
ATOM 748 C CA . GLN A 1 95 ? -12.880 0.330 5.515 1.00 96.25 95 GLN A CA 1
ATOM 749 C C . GLN A 1 95 ? -12.139 -0.442 4.417 1.00 96.25 95 GLN A C 1
ATOM 751 O O . GLN A 1 95 ? -12.340 -0.172 3.228 1.00 96.25 95 GLN A O 1
ATOM 756 N N . HIS A 1 96 ? -11.324 -1.427 4.802 1.00 97.38 96 HIS A N 1
ATOM 757 C CA . HIS A 1 96 ? -10.626 -2.313 3.871 1.00 97.38 96 HIS A CA 1
ATOM 758 C C . HIS A 1 96 ? -11.597 -3.132 3.015 1.00 97.38 96 HIS A C 1
ATOM 760 O O . HIS A 1 96 ? -11.466 -3.176 1.788 1.00 97.38 96 HIS A O 1
ATOM 766 N N . ALA A 1 97 ? -12.637 -3.702 3.631 1.00 94.50 97 ALA A N 1
ATOM 767 C CA . ALA A 1 97 ? -13.677 -4.442 2.922 1.00 94.50 97 ALA A CA 1
ATOM 768 C C . ALA A 1 97 ? -14.432 -3.554 1.918 1.00 94.50 97 ALA A C 1
ATOM 770 O O . ALA A 1 97 ? -14.638 -3.949 0.765 1.00 94.50 97 ALA A O 1
ATOM 771 N N . GLN A 1 98 ? -14.789 -2.329 2.315 1.00 93.50 98 GLN A N 1
ATOM 772 C CA . GLN A 1 98 ? -15.433 -1.358 1.428 1.00 93.50 98 GLN A CA 1
ATOM 773 C C . GLN A 1 98 ? -14.523 -0.963 0.255 1.00 93.50 98 GLN A C 1
ATOM 775 O O . GLN A 1 98 ? -14.984 -0.892 -0.887 1.00 93.50 98 GLN A O 1
ATOM 780 N N . LYS A 1 99 ? -13.227 -0.735 0.503 1.00 92.62 99 LYS A N 1
ATOM 781 C CA . LYS A 1 99 ? -12.237 -0.442 -0.548 1.00 92.62 99 LYS A CA 1
ATOM 782 C C . LYS A 1 99 ? -12.098 -1.607 -1.525 1.00 92.62 99 LYS A C 1
ATOM 784 O O . LYS A 1 99 ? -12.261 -1.412 -2.728 1.00 92.62 99 LYS A O 1
ATOM 789 N N . THR A 1 100 ? -11.931 -2.819 -1.007 1.00 91.75 100 THR A N 1
ATOM 790 C CA . THR A 1 100 ? -11.857 -4.049 -1.806 1.00 91.75 100 THR A CA 1
ATOM 791 C C . THR A 1 100 ? -13.095 -4.223 -2.695 1.00 91.75 100 THR A C 1
ATOM 793 O O . THR A 1 100 ? -12.979 -4.613 -3.859 1.00 91.75 100 THR A O 1
ATOM 796 N N . ALA A 1 101 ? -14.295 -3.914 -2.188 1.00 89.31 101 ALA A N 1
ATOM 797 C CA . ALA A 1 101 ? -15.525 -3.978 -2.978 1.00 89.31 101 ALA A CA 1
ATOM 798 C C . ALA A 1 101 ? -15.521 -2.981 -4.157 1.00 89.31 101 ALA A C 1
ATOM 800 O O . ALA A 1 101 ? -15.863 -3.365 -5.278 1.00 89.31 101 ALA A O 1
ATOM 801 N N . ARG A 1 102 ? -15.076 -1.734 -3.929 1.00 85.75 102 ARG A N 1
ATOM 802 C CA . ARG A 1 102 ? -14.944 -0.693 -4.973 1.00 85.75 102 ARG A CA 1
ATOM 803 C C . ARG A 1 102 ? -13.887 -1.033 -6.028 1.00 85.75 102 ARG A C 1
ATOM 805 O O . ARG A 1 102 ? -14.050 -0.731 -7.210 1.00 85.75 102 ARG A O 1
ATOM 812 N N . GLU A 1 103 ? -12.801 -1.675 -5.625 1.00 85.56 103 GLU A N 1
ATOM 813 C CA . GLU A 1 103 ? -11.727 -2.070 -6.542 1.00 85.56 103 GLU A CA 1
ATOM 814 C C . GLU A 1 103 ? -12.135 -3.234 -7.442 1.00 85.56 103 GLU A C 1
ATOM 816 O O . GLU A 1 103 ? -11.831 -3.228 -8.636 1.00 85.56 103 GLU A O 1
ATOM 821 N N . ARG A 1 104 ? -12.888 -4.199 -6.900 1.00 82.38 104 ARG A N 1
ATOM 822 C CA . ARG A 1 104 ? -13.438 -5.322 -7.673 1.00 82.38 104 ARG A CA 1
ATOM 823 C C . ARG A 1 104 ? -14.470 -4.891 -8.710 1.00 82.38 104 ARG A C 1
ATOM 825 O O . ARG A 1 104 ? -14.584 -5.546 -9.743 1.00 82.38 104 ARG A O 1
ATOM 832 N N . SER A 1 105 ? -15.250 -3.841 -8.452 1.00 73.50 105 SER A N 1
ATOM 833 C CA . SER A 1 105 ? -16.165 -3.305 -9.466 1.00 73.50 105 SER A CA 1
ATOM 834 C C . SER A 1 105 ? -15.407 -2.542 -10.553 1.00 73.50 105 SER A C 1
ATOM 836 O O . SER A 1 105 ? -15.725 -2.692 -11.729 1.00 73.50 105 SER A O 1
ATOM 838 N N . SER A 1 106 ? -14.367 -1.795 -10.178 1.00 65.06 106 SER A N 1
ATOM 839 C CA . SER A 1 106 ? -13.569 -0.989 -11.110 1.00 65.06 106 SER A CA 1
ATOM 840 C C . SER A 1 106 ? -12.685 -1.831 -12.035 1.00 65.06 106 SER A C 1
ATOM 842 O O . SER A 1 106 ? -12.524 -1.491 -13.205 1.00 65.06 106 SER A O 1
ATOM 844 N N . SER A 1 107 ? -12.151 -2.961 -11.557 1.00 59.62 107 SER A N 1
ATOM 845 C CA . SER A 1 107 ? -11.325 -3.863 -12.377 1.00 59.62 107 SER A CA 1
ATOM 846 C C . SER A 1 107 ? -12.092 -4.518 -13.532 1.00 59.62 107 SER A C 1
ATOM 848 O O . SER A 1 107 ? -11.487 -4.860 -14.543 1.00 59.62 107 SER A O 1
ATOM 850 N N . ARG A 1 108 ? -13.424 -4.638 -13.436 1.00 55.28 108 ARG A N 1
ATOM 851 C CA . ARG A 1 108 ? -14.272 -5.164 -14.523 1.00 55.28 108 ARG A CA 1
ATOM 852 C C . ARG A 1 108 ? -14.390 -4.201 -15.706 1.00 55.28 108 ARG A C 1
ATOM 854 O O . ARG A 1 108 ? -14.532 -4.652 -16.837 1.00 55.28 108 ARG A O 1
ATOM 861 N N . SER A 1 109 ? -14.291 -2.894 -15.464 1.00 45.09 109 SER A N 1
ATOM 862 C CA . SER A 1 109 ? -14.420 -1.862 -16.503 1.00 45.09 109 SER A CA 1
ATOM 863 C C . SER A 1 109 ? -13.133 -1.635 -17.303 1.00 45.09 109 SER A C 1
ATOM 865 O O . SER A 1 109 ? -13.171 -1.022 -18.365 1.00 45.09 109 SER A O 1
ATOM 867 N N . PHE A 1 110 ? -11.988 -2.133 -16.829 1.00 47.03 110 PHE A N 1
ATOM 868 C CA . PHE A 1 110 ? -10.699 -1.977 -17.514 1.00 47.03 110 PHE A CA 1
ATOM 869 C C . PHE A 1 110 ? -10.493 -2.986 -18.660 1.00 47.03 110 PHE A C 1
ATOM 871 O O . PHE A 1 110 ? -9.516 -2.898 -19.395 1.00 47.03 110 PHE A O 1
ATOM 878 N N . SER A 1 111 ? -11.422 -3.933 -18.847 1.00 45.06 111 SER A N 1
ATOM 879 C CA . SER A 1 111 ? -11.338 -4.958 -19.898 1.00 45.06 111 SER A CA 1
ATOM 880 C C . SER A 1 111 ? -11.646 -4.436 -21.314 1.00 45.06 111 SER A C 1
ATOM 882 O O . SER A 1 111 ? -11.437 -5.176 -22.272 1.00 45.06 111 SER A O 1
ATOM 884 N N . SER A 1 112 ? -12.151 -3.205 -21.476 1.00 37.34 112 SER A N 1
ATOM 885 C CA . SER A 1 112 ? -12.586 -2.652 -22.776 1.00 37.34 112 SER A CA 1
ATOM 886 C C . SER A 1 112 ? -11.674 -1.574 -23.369 1.00 37.34 112 SER A C 1
ATOM 888 O O . SER A 1 112 ? -11.899 -1.143 -24.496 1.00 37.34 112 SER A O 1
ATOM 890 N N . SER A 1 113 ? -10.632 -1.161 -22.652 1.00 37.94 113 SER A N 1
ATOM 891 C CA . SER A 1 113 ? -9.613 -0.245 -23.163 1.00 37.94 113 SER A CA 1
ATOM 892 C C . SER A 1 113 ? -8.284 -0.958 -23.032 1.00 37.94 113 SER A C 1
ATOM 894 O O . SER A 1 113 ? -7.833 -1.178 -21.911 1.00 37.94 113 SER A O 1
ATOM 896 N N . SER A 1 114 ? -7.686 -1.366 -24.157 1.00 37.31 114 SER A N 1
ATOM 897 C CA . SER A 1 114 ? -6.353 -1.970 -24.177 1.00 37.31 114 SER A CA 1
ATOM 898 C C . SER A 1 114 ? -5.438 -1.195 -23.225 1.00 37.31 114 SER A C 1
ATOM 900 O O . SER A 1 114 ? -5.256 0.010 -23.433 1.00 37.31 114 SER A O 1
ATOM 902 N N . PRO A 1 115 ? -4.912 -1.827 -22.160 1.00 39.28 115 PRO A N 1
ATOM 903 C CA . PRO A 1 115 ? -4.032 -1.135 -21.244 1.00 39.28 115 PRO A CA 1
ATOM 904 C C . PRO A 1 115 ? -2.861 -0.604 -22.066 1.00 39.28 115 PRO A C 1
ATOM 906 O O . PRO A 1 115 ? -2.225 -1.357 -22.806 1.00 39.28 115 PRO A O 1
ATOM 909 N N . ILE A 1 116 ? -2.580 0.695 -21.947 1.00 35.72 116 ILE A N 1
ATOM 910 C CA . ILE A 1 116 ? -1.279 1.248 -22.318 1.00 35.72 116 ILE A CA 1
ATOM 911 C C . ILE A 1 116 ? -0.292 0.566 -21.367 1.00 35.72 116 ILE A C 1
ATOM 913 O O . ILE A 1 116 ? -0.041 1.054 -20.270 1.00 35.72 116 ILE A O 1
ATOM 917 N N . MET A 1 117 ? 0.158 -0.639 -21.724 1.00 37.25 117 MET A N 1
ATOM 918 C CA . MET A 1 117 ? 1.081 -1.413 -20.911 1.00 37.25 117 MET A CA 1
ATOM 919 C C . MET A 1 117 ? 2.423 -0.681 -20.902 1.00 37.25 117 MET A C 1
ATOM 921 O O . MET A 1 117 ? 3.027 -0.500 -21.964 1.00 37.25 117 MET A O 1
ATOM 925 N N . PRO A 1 118 ? 2.962 -0.313 -19.731 1.00 39.91 118 PRO A N 1
ATOM 926 C CA . PRO A 1 118 ? 4.400 -0.194 -19.591 1.00 39.91 118 PRO A CA 1
ATOM 927 C C . PRO A 1 118 ? 4.973 -1.584 -19.897 1.00 39.91 118 PRO A C 1
ATOM 929 O O . PRO A 1 118 ? 4.626 -2.555 -19.229 1.00 39.91 118 PRO A O 1
ATOM 932 N N . SER A 1 119 ? 5.774 -1.696 -20.957 1.00 35.78 119 SER A N 1
ATOM 933 C CA . SER A 1 119 ? 6.358 -2.958 -21.427 1.00 35.78 119 SER A CA 1
ATOM 934 C C . SER A 1 119 ? 7.165 -3.646 -20.315 1.00 35.78 119 SER A C 1
ATOM 936 O O . SER A 1 119 ? 8.340 -3.331 -20.126 1.00 35.78 119 SER A O 1
ATOM 938 N N . TYR A 1 120 ? 6.558 -4.607 -19.614 1.00 35.72 120 TYR A N 1
ATOM 939 C CA . TYR A 1 120 ? 7.221 -5.506 -18.666 1.00 35.72 120 TYR A CA 1
ATOM 940 C C . TYR A 1 120 ? 6.971 -6.974 -19.051 1.00 35.72 120 TYR A C 1
ATOM 942 O O . TYR A 1 120 ? 5.916 -7.287 -19.602 1.00 35.72 120 TYR A O 1
ATOM 950 N N . PRO A 1 121 ? 7.960 -7.867 -18.857 1.00 44.03 121 PRO A N 1
ATOM 951 C CA . PRO A 1 121 ? 8.119 -9.018 -19.730 1.00 44.03 121 PRO A CA 1
ATOM 952 C C . PRO A 1 121 ? 7.382 -10.281 -19.268 1.00 44.03 121 PRO A C 1
ATOM 954 O O . PRO A 1 121 ? 7.610 -10.763 -18.164 1.00 44.03 121 PRO A O 1
ATOM 957 N N . SER A 1 122 ? 6.586 -10.854 -20.179 1.00 37.03 122 SER A N 1
ATOM 958 C CA . SER A 1 122 ? 6.087 -12.236 -20.155 1.00 37.03 122 SER A CA 1
ATOM 959 C C . SER A 1 122 ? 6.978 -13.132 -21.029 1.00 37.03 122 SER A C 1
ATOM 961 O O . SER A 1 122 ? 7.450 -12.735 -22.098 1.00 37.03 122 SER A O 1
ATOM 963 N N . THR A 1 123 ? 7.262 -14.336 -20.544 1.00 38.53 123 THR A N 1
ATOM 964 C CA . THR A 1 123 ? 8.233 -15.283 -21.096 1.00 38.53 123 THR A CA 1
ATOM 965 C C . THR A 1 123 ? 7.734 -15.905 -22.400 1.00 38.53 123 THR A C 1
ATOM 967 O O . THR A 1 123 ? 6.887 -16.791 -22.390 1.00 38.53 123 THR A O 1
ATOM 970 N N . SER A 1 124 ? 8.284 -15.486 -23.540 1.00 40.56 124 SER A N 1
ATOM 971 C CA . SER A 1 124 ? 8.161 -16.200 -24.823 1.00 40.56 124 SER A CA 1
ATOM 972 C C . SER A 1 124 ? 9.275 -15.776 -25.778 1.00 40.56 124 SER A C 1
ATOM 974 O O . SER A 1 124 ? 9.022 -14.952 -26.642 1.00 40.56 124 SER A O 1
ATOM 976 N N . SER A 1 125 ? 10.508 -16.277 -25.590 1.00 44.38 125 SER A N 1
ATOM 977 C CA . SER A 1 125 ? 11.681 -16.241 -26.507 1.00 44.38 125 SER A CA 1
ATOM 978 C C . SER A 1 125 ? 11.982 -14.949 -27.308 1.00 44.38 125 SER A C 1
ATOM 980 O O . SER A 1 125 ? 12.823 -14.937 -28.208 1.00 44.38 125 SER A O 1
ATOM 982 N N . THR A 1 126 ? 11.335 -13.848 -26.957 1.00 48.75 126 THR A N 1
ATOM 983 C CA . THR A 1 126 ? 11.339 -12.559 -27.632 1.00 48.75 126 THR A CA 1
ATOM 984 C C . THR A 1 126 ? 12.038 -11.629 -26.668 1.00 48.75 126 THR A C 1
ATOM 986 O O . THR A 1 126 ? 11.628 -11.502 -25.516 1.00 48.75 126 THR A O 1
ATOM 989 N N . ARG A 1 127 ? 13.145 -11.020 -27.091 1.00 59.47 127 ARG A N 1
ATOM 990 C CA . ARG A 1 127 ? 13.810 -9.993 -26.284 1.00 59.47 127 ARG A CA 1
ATOM 991 C C . ARG A 1 127 ? 12.802 -8.867 -26.053 1.00 59.47 127 ARG A C 1
ATOM 993 O O . ARG A 1 127 ? 12.362 -8.241 -27.011 1.00 59.47 127 ARG A O 1
ATOM 1000 N N . ILE A 1 128 ? 12.402 -8.656 -24.801 1.00 57.53 128 ILE A N 1
ATOM 1001 C CA . ILE A 1 128 ? 11.441 -7.612 -24.442 1.00 57.53 128 ILE A CA 1
ATOM 1002 C C . ILE A 1 128 ? 12.216 -6.331 -24.175 1.00 57.53 128 ILE A C 1
ATOM 1004 O O . ILE A 1 128 ? 13.006 -6.239 -23.234 1.00 57.53 128 ILE A O 1
ATOM 1008 N N . TYR A 1 129 ? 12.003 -5.362 -25.057 1.00 65.38 129 TYR A N 1
ATOM 1009 C CA . TYR A 1 129 ? 12.689 -4.083 -25.046 1.00 65.38 129 TYR A CA 1
ATOM 1010 C C . TYR A 1 129 ? 11.892 -3.063 -24.225 1.00 65.38 129 TYR A C 1
ATOM 1012 O O . TYR A 1 129 ? 10.744 -2.755 -24.524 1.00 65.38 129 TYR A O 1
ATOM 1020 N N . GLN A 1 130 ? 12.524 -2.519 -23.195 1.00 64.81 130 GLN A N 1
ATOM 1021 C CA . GLN A 1 130 ? 12.051 -1.415 -22.369 1.00 64.81 130 GLN A CA 1
ATOM 1022 C C . GLN A 1 130 ? 12.634 -0.098 -22.890 1.00 64.81 130 GLN A C 1
ATOM 1024 O O . GLN A 1 130 ? 13.765 -0.069 -23.376 1.00 64.81 130 GLN A O 1
ATOM 1029 N N . THR A 1 131 ? 11.896 1.005 -22.770 1.00 67.44 131 THR A N 1
ATOM 1030 C CA . 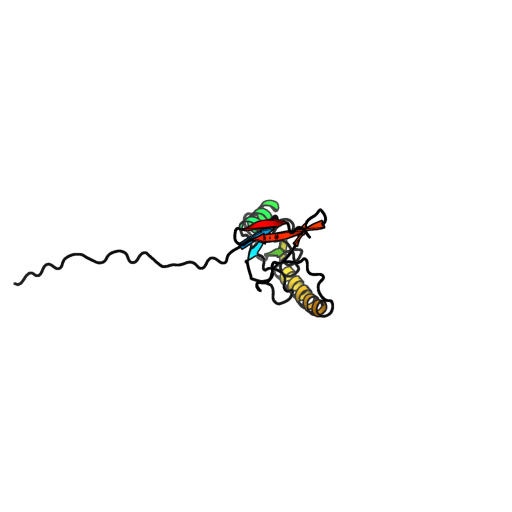THR A 1 131 ? 12.381 2.335 -23.176 1.00 67.44 131 THR A CA 1
ATOM 1031 C C . THR A 1 131 ? 12.947 3.074 -21.967 1.00 67.44 131 THR A C 1
ATOM 1033 O O . THR A 1 131 ? 12.285 3.208 -20.942 1.00 67.44 131 THR A O 1
ATOM 1036 N N . GLY A 1 132 ? 14.194 3.531 -22.065 1.00 63.91 132 GLY A N 1
ATOM 1037 C CA . GLY A 1 132 ? 14.870 4.289 -21.019 1.00 63.91 132 GLY A CA 1
ATOM 1038 C C . GLY A 1 132 ? 14.523 5.786 -21.032 1.00 63.91 132 GLY A C 1
ATOM 1039 O O . GLY A 1 132 ? 13.984 6.288 -22.019 1.00 63.91 132 GLY A O 1
ATOM 1040 N N . PRO A 1 133 ? 14.922 6.543 -19.991 1.00 48.91 133 PRO A N 1
ATOM 1041 C CA . PRO A 1 133 ? 14.589 7.969 -19.836 1.00 48.91 133 PRO A CA 1
ATOM 1042 C C . PRO A 1 133 ? 15.052 8.878 -20.984 1.00 48.91 133 PRO A C 1
ATOM 1044 O O . PRO A 1 133 ? 14.549 9.981 -21.149 1.00 48.91 133 PRO A O 1
ATOM 1047 N N . ARG A 1 134 ? 16.034 8.426 -21.776 1.00 59.97 134 ARG A N 1
ATOM 1048 C CA . ARG A 1 134 ? 16.600 9.151 -22.927 1.00 59.97 134 ARG A CA 1
ATOM 1049 C C . ARG A 1 134 ? 16.106 8.611 -24.278 1.00 59.97 134 ARG A C 1
ATOM 1051 O O . ARG A 1 134 ? 16.751 8.844 -25.293 1.00 59.97 134 ARG A O 1
ATOM 1058 N N . GLY A 1 135 ? 15.028 7.823 -24.286 1.00 63.44 135 GLY A N 1
ATOM 1059 C CA . GLY A 1 135 ? 14.421 7.248 -25.495 1.00 63.44 135 GLY A CA 1
ATOM 1060 C C . GLY A 1 135 ? 15.128 6.016 -26.080 1.00 63.44 135 GLY A C 1
ATOM 1061 O O . GLY A 1 135 ? 14.650 5.449 -27.057 1.00 63.44 135 GLY A O 1
ATOM 1062 N N . GLY A 1 136 ? 16.248 5.572 -25.500 1.00 68.81 136 GLY A N 1
ATOM 1063 C CA . GLY A 1 136 ? 16.944 4.353 -25.927 1.00 68.81 136 GLY A CA 1
ATOM 1064 C C . GLY A 1 136 ? 16.242 3.081 -25.449 1.00 68.81 136 GLY A C 1
ATOM 1065 O O . GLY A 1 136 ? 15.751 3.040 -24.322 1.00 68.81 136 GLY A O 1
ATOM 1066 N N . GLN A 1 137 ? 16.222 2.033 -26.275 1.00 75.81 137 GLN A N 1
ATOM 1067 C CA . GLN A 1 137 ? 15.649 0.738 -25.900 1.00 75.81 137 GLN A CA 1
ATOM 1068 C C . GLN A 1 137 ? 16.694 -0.173 -25.242 1.00 75.81 137 GLN A C 1
ATOM 1070 O O . GLN A 1 137 ? 17.855 -0.189 -25.651 1.00 75.81 137 GLN A O 1
ATOM 1075 N N . TYR A 1 138 ? 16.301 -0.950 -24.236 1.00 79.25 138 TYR A N 1
ATOM 1076 C CA . TYR A 1 138 ? 17.159 -1.929 -23.564 1.00 79.25 138 TYR A CA 1
ATOM 1077 C C . TYR A 1 138 ? 16.372 -3.174 -23.152 1.00 79.25 138 TYR A C 1
ATOM 1079 O O . TYR A 1 138 ? 15.171 -3.098 -22.940 1.00 79.25 138 TYR A O 1
ATOM 1087 N N . TYR A 1 139 ? 17.033 -4.319 -23.009 1.00 77.94 139 TYR A N 1
ATOM 1088 C CA . TYR A 1 139 ? 16.450 -5.518 -22.397 1.00 77.94 139 TYR A CA 1
ATOM 1089 C C . TYR A 1 139 ? 17.312 -5.972 -21.217 1.00 77.94 139 TYR A C 1
ATOM 1091 O O . TYR A 1 139 ? 18.479 -5.591 -21.109 1.00 77.94 139 TYR A O 1
ATOM 1099 N N . ILE A 1 140 ? 16.741 -6.769 -20.316 1.00 72.62 140 ILE A N 1
ATOM 1100 C CA . ILE A 1 140 ? 17.497 -7.429 -19.247 1.00 72.62 140 ILE A CA 1
ATOM 1101 C C . ILE A 1 140 ? 17.923 -8.801 -19.764 1.00 72.62 140 ILE A C 1
ATOM 1103 O O . ILE A 1 140 ? 17.077 -9.577 -20.210 1.00 72.62 140 ILE A O 1
ATOM 1107 N N . ASN A 1 141 ? 19.227 -9.085 -19.778 1.00 65.94 141 ASN A N 1
ATOM 1108 C CA . ASN A 1 141 ? 19.724 -10.393 -20.205 1.00 65.94 141 ASN A CA 1
ATOM 1109 C C . ASN A 1 141 ? 19.592 -11.446 -19.088 1.00 65.94 141 ASN A C 1
ATOM 1111 O O . ASN A 1 141 ? 19.261 -11.123 -17.950 1.00 65.94 141 ASN A O 1
ATOM 1115 N N . ALA A 1 142 ? 19.887 -12.710 -19.405 1.00 46.12 142 ALA A N 1
ATOM 1116 C CA . ALA A 1 142 ? 19.800 -13.819 -18.447 1.00 46.12 142 ALA A CA 1
ATOM 1117 C C . ALA A 1 142 ? 20.712 -13.653 -17.213 1.00 46.12 142 ALA A C 1
ATOM 1119 O O . ALA A 1 142 ? 20.459 -14.252 -16.175 1.00 46.12 142 ALA A O 1
ATOM 1120 N N . SER A 1 143 ? 21.752 -12.822 -17.311 1.00 57.06 143 SER A N 1
ATOM 1121 C CA . SER A 1 143 ? 22.652 -12.478 -16.205 1.00 57.06 143 SER A CA 1
ATOM 1122 C C . SER A 1 143 ? 22.173 -11.267 -15.390 1.00 57.06 143 SER A C 1
ATOM 1124 O O . SER A 1 143 ? 22.923 -10.774 -14.554 1.00 57.06 143 SER A O 1
ATOM 1126 N N . GLY A 1 144 ? 20.969 -10.745 -15.651 1.00 52.56 144 GLY A N 1
ATOM 1127 C CA . GLY A 1 144 ? 20.397 -9.590 -14.951 1.00 52.56 144 GLY A CA 1
ATOM 1128 C C . GLY A 1 144 ? 20.927 -8.227 -15.413 1.00 52.56 144 GLY A C 1
ATOM 1129 O O . GLY A 1 144 ? 20.561 -7.198 -14.849 1.00 52.56 144 GLY A O 1
ATOM 1130 N N . ASN A 1 145 ? 21.764 -8.179 -16.451 1.00 67.12 145 ASN A N 1
ATOM 1131 C CA . ASN A 1 145 ? 22.373 -6.937 -16.919 1.00 67.12 145 ASN A CA 1
ATOM 1132 C C . ASN A 1 145 ? 21.468 -6.197 -17.910 1.00 67.12 145 ASN A C 1
ATOM 1134 O O . ASN A 1 145 ? 20.880 -6.806 -18.809 1.00 67.12 145 ASN A O 1
ATOM 1138 N N . LYS A 1 146 ? 21.419 -4.861 -17.794 1.00 77.44 146 LYS A N 1
ATOM 1139 C CA . LYS A 1 146 ? 20.799 -3.985 -18.800 1.00 77.44 146 LYS A CA 1
ATOM 1140 C C . LYS A 1 146 ? 21.644 -3.982 -20.070 1.00 77.44 146 LYS A C 1
ATOM 1142 O O . LYS A 1 146 ? 22.775 -3.502 -20.066 1.00 77.44 146 LYS A O 1
ATOM 1147 N N . VAL A 1 147 ? 21.072 -4.466 -21.165 1.00 80.88 147 VAL A N 1
ATOM 1148 C CA . VAL A 1 147 ? 21.697 -4.457 -22.488 1.00 80.88 147 VAL A CA 1
ATOM 1149 C C . VAL A 1 147 ? 20.931 -3.499 -23.386 1.00 80.88 147 VAL A C 1
ATOM 1151 O O . VAL A 1 147 ? 19.783 -3.752 -23.750 1.00 80.88 147 VAL A O 1
ATOM 1154 N N . TYR A 1 148 ? 21.571 -2.386 -23.744 1.00 78.69 148 TYR A N 1
ATOM 1155 C CA . TYR A 1 148 ? 20.995 -1.411 -24.664 1.00 78.69 148 TYR A CA 1
ATOM 1156 C C . TYR A 1 148 ? 21.004 -1.944 -26.095 1.00 78.69 148 TYR A C 1
ATOM 1158 O O . TYR A 1 148 ? 22.016 -2.428 -26.602 1.00 78.69 148 TYR A O 1
ATOM 1166 N N . SER A 1 149 ? 19.857 -1.822 -26.747 1.00 70.19 149 SER A N 1
ATOM 1167 C CA . SER A 1 149 ? 19.659 -2.127 -28.152 1.00 70.19 149 SER A CA 1
ATOM 1168 C C . SER A 1 149 ? 20.009 -0.895 -28.971 1.00 70.19 149 SER A C 1
ATOM 1170 O O . SER A 1 149 ? 19.357 0.140 -28.832 1.00 70.19 149 SER A O 1
ATOM 1172 N N . ARG A 1 150 ? 21.016 -0.989 -29.840 1.00 56.72 150 ARG A N 1
ATOM 1173 C CA . ARG A 1 150 ? 21.152 -0.010 -30.924 1.00 56.72 150 ARG A CA 1
ATOM 1174 C C . ARG A 1 150 ? 20.151 -0.400 -32.014 1.00 56.72 150 ARG A C 1
ATOM 1176 O O . ARG A 1 150 ? 20.012 -1.592 -32.285 1.00 56.72 150 ARG A O 1
ATOM 1183 N N . LYS A 1 151 ? 19.418 0.578 -32.548 1.00 51.78 151 LYS A N 1
ATOM 1184 C CA . LYS A 1 151 ? 18.739 0.404 -33.838 1.00 51.78 151 LYS A CA 1
ATOM 1185 C C . LYS A 1 151 ? 19.776 0.146 -34.924 1.00 51.78 151 LYS A C 1
ATOM 1187 O O . LYS A 1 151 ? 20.886 0.712 -34.792 1.00 51.78 151 LYS A O 1
#

Radius of gyration: 23.79 Å; chains: 1; bounding box: 45×77×58 Å

Foldseek 3Di:
DDDDDDDDDDDDPPDDPPPPDQDWDDDPQWIFRPQDADPLQRHTHTDADPVQVCVLQVVVVHNDQDPQKDKAFCDHVNNVGGNHSVRIDIDGPVVVVVVVVVVVVVSVVPPPDPPPDQFDDHDDPDFGWHADPVRWTWGQDPVRDTGTDDD